Protein AF-A0A3D4ICX8-F1 (afdb_monomer_lite)

Structure (mmCIF, N/CA/C/O backbone):
data_AF-A0A3D4ICX8-F1
#
_entry.id   AF-A0A3D4ICX8-F1
#
loop_
_atom_site.group_PDB
_atom_site.id
_atom_site.type_symbol
_atom_site.label_atom_id
_atom_site.label_alt_id
_atom_site.label_comp_id
_atom_site.label_asym_id
_atom_site.label_entity_id
_atom_site.label_seq_id
_atom_site.pdbx_PDB_ins_code
_atom_site.Cartn_x
_atom_site.Cartn_y
_atom_site.Cartn_z
_atom_site.occupancy
_atom_site.B_iso_or_equiv
_atom_site.auth_seq_id
_atom_site.auth_comp_id
_atom_site.auth_asym_id
_atom_site.auth_atom_id
_atom_site.pdbx_PDB_model_num
ATOM 1 N N . LYS A 1 1 ? 0.054 5.918 1.227 1.00 89.50 1 LYS A N 1
ATOM 2 C CA . LYS A 1 1 ? 0.935 4.782 1.590 1.00 89.50 1 LYS A CA 1
ATOM 3 C C . LYS A 1 1 ? 1.824 4.454 0.408 1.00 89.50 1 LYS A C 1
ATOM 5 O O . LYS A 1 1 ? 1.465 4.825 -0.701 1.00 89.50 1 LYS A O 1
ATOM 10 N N . ILE A 1 2 ? 2.941 3.781 0.636 1.00 89.00 2 ILE A N 1
ATOM 11 C CA . ILE A 1 2 ? 3.847 3.328 -0.414 1.00 89.00 2 ILE A CA 1
ATOM 12 C C . ILE A 1 2 ? 4.029 1.824 -0.261 1.00 89.00 2 ILE A C 1
ATOM 14 O O . ILE A 1 2 ? 3.956 1.283 0.846 1.00 89.00 2 ILE A O 1
ATOM 18 N N . SER A 1 3 ? 4.181 1.163 -1.391 1.00 89.81 3 SER A N 1
ATOM 19 C CA . SER A 1 3 ? 4.413 -0.263 -1.507 1.00 89.81 3 SER A CA 1
ATOM 20 C C . SER A 1 3 ? 5.569 -0.452 -2.502 1.00 89.81 3 SER A C 1
ATOM 22 O O . SER A 1 3 ? 5.788 0.425 -3.342 1.00 89.81 3 SER A O 1
ATOM 24 N N . TYR A 1 4 ? 6.381 -1.491 -2.324 1.00 87.25 4 TYR A N 1
ATOM 25 C CA . TYR A 1 4 ? 7.622 -1.671 -3.077 1.00 87.25 4 TYR A CA 1
ATOM 26 C C . TYR A 1 4 ? 7.788 -3.122 -3.510 1.00 87.25 4 TYR A C 1
ATOM 28 O O . TYR A 1 4 ? 7.900 -4.027 -2.679 1.00 87.25 4 TYR A O 1
ATOM 36 N N . HIS A 1 5 ? 7.885 -3.305 -4.820 1.00 84.12 5 HIS A N 1
ATOM 37 C CA . HIS A 1 5 ? 8.197 -4.555 -5.477 1.00 84.12 5 HIS A CA 1
ATOM 38 C C . HIS A 1 5 ? 9.351 -4.313 -6.453 1.00 84.12 5 HIS A C 1
ATOM 40 O O . HIS A 1 5 ? 9.172 -3.533 -7.381 1.00 84.12 5 HIS A O 1
ATOM 46 N N . PRO A 1 6 ? 10.525 -4.945 -6.282 1.00 82.38 6 PRO A N 1
ATOM 47 C CA . PRO A 1 6 ? 11.677 -4.665 -7.133 1.00 82.38 6 PRO A CA 1
ATOM 48 C C . PRO A 1 6 ? 11.346 -4.776 -8.624 1.00 82.38 6 PRO A C 1
ATOM 50 O O . PRO A 1 6 ? 10.805 -5.797 -9.059 1.00 82.38 6 PRO A O 1
ATOM 53 N N . SER A 1 7 ? 11.689 -3.751 -9.408 1.00 80.25 7 SER A N 1
ATOM 54 C CA . SER A 1 7 ? 11.452 -3.803 -10.851 1.00 80.25 7 SER A CA 1
ATOM 55 C C . SER A 1 7 ? 12.350 -4.869 -11.501 1.00 80.25 7 SER A C 1
ATOM 57 O O . SER A 1 7 ? 13.489 -5.078 -11.067 1.00 80.25 7 SER A O 1
ATOM 59 N N . PRO A 1 8 ? 11.907 -5.541 -12.581 1.00 75.25 8 PRO A N 1
ATOM 60 C CA . PRO A 1 8 ? 12.722 -6.551 -13.266 1.00 75.25 8 PRO A CA 1
ATOM 61 C C . PRO A 1 8 ? 14.067 -6.019 -13.785 1.00 75.25 8 PRO A C 1
ATOM 63 O O . PRO A 1 8 ? 14.997 -6.784 -14.031 1.00 75.25 8 PRO A O 1
ATOM 66 N N . GLN A 1 9 ? 14.162 -4.703 -13.981 1.00 67.50 9 GLN A N 1
ATOM 67 C CA . GLN A 1 9 ? 15.329 -4.008 -14.520 1.00 67.50 9 GLN A CA 1
ATOM 68 C C . GLN A 1 9 ? 16.261 -3.482 -13.416 1.00 67.50 9 GLN A C 1
ATOM 70 O O . GLN A 1 9 ? 17.268 -2.829 -13.720 1.00 67.50 9 GLN A O 1
ATOM 75 N N . TYR A 1 10 ? 15.924 -3.719 -12.145 1.00 70.94 10 TYR A N 1
ATOM 76 C CA . TYR A 1 10 ? 16.700 -3.262 -11.006 1.00 70.94 10 TYR A CA 1
ATOM 77 C C . TYR A 1 10 ? 17.883 -4.195 -10.718 1.00 70.94 10 TYR A C 1
ATOM 79 O O . TYR A 1 10 ? 17.715 -5.373 -10.411 1.00 70.94 10 TYR A O 1
ATOM 87 N N . ASP A 1 11 ? 19.099 -3.646 -10.774 1.00 69.25 11 ASP A N 1
ATOM 88 C CA . ASP A 1 11 ? 20.326 -4.340 -10.380 1.00 69.25 11 ASP A CA 1
ATOM 89 C C . ASP A 1 11 ? 20.764 -3.850 -8.987 1.00 69.25 11 ASP A C 1
ATOM 91 O O . ASP A 1 11 ? 21.214 -2.702 -8.850 1.00 69.25 11 ASP A O 1
ATOM 95 N N . PRO A 1 12 ? 20.639 -4.677 -7.933 1.00 64.56 12 PRO A N 1
ATOM 96 C CA . PRO A 1 12 ? 20.972 -4.302 -6.568 1.00 64.56 12 PRO A CA 1
ATOM 97 C C . PRO A 1 12 ? 22.495 -4.285 -6.353 1.00 64.56 12 PRO A C 1
ATOM 99 O O . PRO A 1 12 ? 23.020 -5.037 -5.537 1.00 64.56 12 PRO A O 1
ATOM 102 N N . LYS A 1 13 ? 23.231 -3.389 -7.023 1.00 63.56 13 LYS A N 1
ATOM 103 C CA . LYS A 1 13 ? 24.680 -3.184 -6.789 1.00 63.56 13 LYS A CA 1
ATOM 104 C C . LYS A 1 13 ? 25.002 -2.394 -5.513 1.00 63.56 13 LYS A C 1
ATOM 106 O O . LYS A 1 13 ? 26.107 -1.879 -5.354 1.00 63.56 13 LYS A O 1
ATOM 111 N N . LEU A 1 14 ? 24.040 -2.229 -4.611 1.00 60.56 14 LEU A N 1
ATOM 112 C CA . LEU A 1 14 ? 24.176 -1.404 -3.414 1.00 60.56 14 LEU A CA 1
ATOM 113 C C . LEU A 1 14 ? 24.508 -2.254 -2.187 1.00 60.56 14 LEU A C 1
ATOM 115 O O . LEU A 1 14 ? 23.761 -3.173 -1.880 1.00 60.56 14 LEU A O 1
ATOM 119 N N . SER A 1 15 ? 25.592 -1.861 -1.501 1.00 58.66 15 SER A N 1
ATOM 120 C CA . SER A 1 15 ? 25.973 -2.123 -0.099 1.00 58.66 15 SER A CA 1
ATOM 121 C C . SER A 1 15 ? 25.649 -3.505 0.500 1.00 58.66 15 SER A C 1
ATOM 123 O O . SER A 1 15 ? 24.498 -3.916 0.599 1.00 58.66 15 SER A O 1
ATOM 125 N N . ASN A 1 16 ? 26.651 -4.166 1.094 1.00 65.06 16 ASN A N 1
ATOM 126 C CA . ASN A 1 16 ? 26.438 -5.386 1.892 1.00 65.06 16 ASN A CA 1
ATOM 127 C C . ASN A 1 16 ? 25.606 -5.148 3.171 1.00 65.06 16 ASN A C 1
ATOM 129 O O . ASN A 1 16 ? 25.175 -6.104 3.814 1.00 65.06 16 ASN A O 1
ATOM 133 N N . PHE A 1 17 ? 25.370 -3.890 3.560 1.00 69.12 17 PHE A N 1
ATOM 134 C CA . PHE A 1 17 ? 24.571 -3.556 4.733 1.00 69.12 17 PHE A CA 1
ATOM 135 C C . PHE A 1 17 ? 23.083 -3.481 4.379 1.00 69.12 17 PHE A C 1
ATOM 137 O O . PHE A 1 17 ? 22.648 -2.580 3.659 1.00 69.12 17 PHE A O 1
ATOM 144 N N . PHE A 1 18 ? 22.299 -4.411 4.932 1.00 67.75 18 PHE A N 1
ATOM 145 C CA . PHE A 1 18 ? 20.884 -4.626 4.613 1.00 67.75 18 PHE A CA 1
ATOM 146 C C . PHE A 1 18 ? 20.060 -3.331 4.588 1.00 67.75 18 PHE A C 1
ATOM 148 O O . PHE A 1 18 ? 19.396 -3.046 3.601 1.00 67.75 18 PHE A O 1
ATOM 155 N N . ILE A 1 19 ? 20.149 -2.491 5.619 1.00 68.06 19 ILE A N 1
ATOM 156 C CA . ILE A 1 19 ? 19.328 -1.271 5.706 1.00 68.06 19 ILE A CA 1
ATOM 157 C C . ILE A 1 19 ? 19.658 -0.290 4.573 1.00 68.06 19 ILE A C 1
ATOM 159 O O . ILE A 1 19 ? 18.756 0.257 3.944 1.00 68.06 19 ILE A O 1
ATOM 163 N N . LEU A 1 20 ? 20.947 -0.101 4.274 1.00 71.69 20 LEU A N 1
ATOM 164 C CA . LEU A 1 20 ? 21.390 0.797 3.205 1.00 71.69 20 LEU A CA 1
ATOM 165 C C . LEU A 1 20 ? 21.052 0.237 1.822 1.00 71.69 20 LEU A C 1
ATOM 167 O O . LEU A 1 20 ? 20.755 1.008 0.913 1.00 71.69 20 LEU A O 1
ATOM 171 N N . ARG A 1 21 ? 21.053 -1.092 1.673 1.00 69.94 21 ARG A N 1
ATOM 172 C CA . ARG A 1 21 ? 20.577 -1.763 0.464 1.00 69.94 21 ARG A CA 1
ATOM 173 C C . ARG A 1 21 ? 19.088 -1.506 0.252 1.00 69.94 21 ARG A C 1
ATOM 175 O O . ARG A 1 21 ? 18.726 -1.001 -0.796 1.00 69.94 21 ARG A O 1
ATOM 182 N N . TYR A 1 22 ? 18.231 -1.765 1.238 1.00 68.56 22 TYR A N 1
ATOM 183 C CA . TYR A 1 22 ? 16.780 -1.582 1.081 1.00 68.56 22 TYR A CA 1
ATOM 184 C C . TYR A 1 22 ? 16.377 -0.114 0.902 1.00 68.56 22 TYR A C 1
ATOM 186 O O . TYR A 1 22 ? 15.591 0.190 0.010 1.00 68.56 22 TYR A O 1
ATOM 194 N N . ALA A 1 23 ? 16.954 0.803 1.683 1.00 70.94 23 ALA A N 1
ATOM 195 C CA . ALA A 1 23 ? 16.696 2.234 1.523 1.00 70.94 23 ALA A CA 1
ATOM 196 C C . ALA A 1 23 ? 17.231 2.767 0.183 1.00 70.94 23 ALA A C 1
ATOM 198 O O . ALA A 1 23 ? 16.571 3.561 -0.482 1.00 70.94 23 ALA A O 1
ATOM 199 N N . GLY A 1 24 ? 18.416 2.311 -0.235 1.00 69.88 24 GLY A N 1
ATOM 200 C CA . GLY A 1 24 ? 19.005 2.677 -1.520 1.00 69.88 24 GLY A CA 1
ATOM 201 C C . GLY A 1 24 ? 18.233 2.118 -2.715 1.00 69.88 24 GLY A C 1
ATOM 202 O O . GLY A 1 24 ? 18.138 2.804 -3.727 1.00 69.88 24 GLY A O 1
ATOM 203 N N . ASN A 1 25 ? 17.679 0.908 -2.591 1.00 71.94 25 ASN A N 1
ATOM 204 C CA . ASN A 1 25 ? 16.817 0.298 -3.600 1.00 71.94 25 ASN A CA 1
ATOM 205 C C . ASN A 1 25 ? 15.533 1.105 -3.765 1.00 71.94 25 ASN A C 1
ATOM 207 O O . ASN A 1 25 ? 15.263 1.552 -4.869 1.00 71.94 25 ASN A O 1
ATOM 211 N N . PHE A 1 26 ? 14.821 1.367 -2.664 1.00 71.50 26 PHE A N 1
ATOM 212 C CA . PHE A 1 26 ? 13.617 2.200 -2.651 1.00 71.50 26 PHE A CA 1
ATOM 213 C C . PHE A 1 26 ? 13.862 3.539 -3.370 1.00 71.50 26 PHE A C 1
ATOM 215 O O . PHE A 1 26 ? 13.253 3.831 -4.385 1.00 71.50 26 PHE A O 1
ATOM 222 N N . LEU A 1 27 ? 14.904 4.278 -2.974 1.00 74.19 27 LEU A N 1
ATOM 223 C CA . LEU A 1 27 ? 15.215 5.587 -3.564 1.00 74.19 27 LEU A CA 1
ATOM 224 C C . LEU A 1 27 ? 15.612 5.574 -5.052 1.00 74.19 27 LEU A C 1
ATOM 226 O O . LEU A 1 27 ? 15.570 6.628 -5.686 1.00 74.19 27 LEU A O 1
ATOM 230 N N . LYS A 1 28 ? 16.089 4.447 -5.594 1.00 75.38 28 LYS A N 1
ATOM 231 C CA . LYS A 1 28 ? 16.618 4.366 -6.970 1.00 75.38 28 LYS A CA 1
ATOM 232 C C . LYS A 1 28 ? 15.717 3.601 -7.929 1.00 75.38 28 LYS A C 1
ATOM 234 O O . LYS A 1 28 ? 15.852 3.770 -9.142 1.00 75.38 28 LYS A O 1
ATOM 239 N N . ASP A 1 29 ? 14.859 2.742 -7.405 1.00 79.56 29 ASP A N 1
ATOM 240 C CA . ASP A 1 29 ? 13.993 1.855 -8.163 1.00 79.56 29 ASP A CA 1
ATOM 241 C C . ASP A 1 29 ? 12.576 2.421 -8.225 1.00 79.56 29 ASP A C 1
ATOM 243 O O . ASP A 1 29 ? 11.630 1.851 -7.690 1.00 79.56 29 ASP A O 1
ATOM 247 N N . TYR A 1 30 ? 12.445 3.571 -8.890 1.00 77.88 30 TYR A N 1
ATOM 248 C CA . TYR A 1 30 ? 11.166 4.270 -9.039 1.00 77.88 30 TYR A CA 1
ATOM 249 C C . TYR A 1 30 ? 10.082 3.405 -9.691 1.00 77.88 30 TYR A C 1
ATOM 251 O O . TYR A 1 30 ? 8.906 3.564 -9.387 1.00 77.88 30 TYR A O 1
ATOM 259 N N . GLU A 1 31 ? 10.475 2.490 -10.578 1.00 85.06 31 GLU A N 1
ATOM 260 C CA . GLU A 1 31 ? 9.557 1.570 -11.260 1.00 85.06 31 GLU A CA 1
ATOM 261 C C . GLU A 1 31 ? 9.047 0.454 -10.342 1.00 85.06 31 GLU A C 1
ATOM 263 O O . GLU A 1 31 ? 8.044 -0.184 -10.641 1.00 85.06 31 GLU A O 1
ATOM 268 N N . GLY A 1 32 ? 9.735 0.206 -9.226 1.00 86.06 32 GLY A N 1
ATOM 269 C CA . GLY A 1 32 ? 9.310 -0.764 -8.228 1.00 86.06 32 GLY A CA 1
ATOM 270 C C . GLY A 1 32 ? 8.370 -0.191 -7.170 1.00 86.06 32 GLY A C 1
ATOM 271 O O . GLY A 1 32 ? 7.878 -0.928 -6.318 1.00 86.06 32 GLY A O 1
ATOM 272 N N . GLU A 1 33 ? 8.119 1.118 -7.172 1.00 89.06 33 GLU A N 1
ATOM 273 C CA . GLU A 1 33 ? 7.253 1.764 -6.190 1.00 89.06 33 GLU A CA 1
ATOM 274 C C . GLU A 1 33 ? 5.807 1.882 -6.684 1.00 89.06 33 GLU A C 1
ATOM 276 O O . GLU A 1 33 ? 5.527 2.301 -7.805 1.00 89.06 33 GLU A O 1
ATOM 281 N N . THR A 1 34 ? 4.850 1.592 -5.801 1.00 93.19 34 THR A N 1
ATOM 282 C CA . THR A 1 34 ? 3.440 1.948 -6.000 1.00 93.19 34 THR A CA 1
ATOM 283 C C . THR A 1 34 ? 2.996 2.929 -4.928 1.00 93.19 34 THR A C 1
ATOM 285 O O . THR A 1 34 ? 3.107 2.677 -3.723 1.00 93.19 34 THR A O 1
ATOM 288 N N . GLN A 1 35 ? 2.443 4.056 -5.365 1.00 93.50 35 GLN A N 1
ATOM 289 C CA . GLN A 1 35 ? 1.900 5.085 -4.489 1.00 93.50 35 GLN A CA 1
ATOM 290 C C . GLN A 1 35 ? 0.400 4.887 -4.312 1.00 93.50 35 GLN A C 1
ATOM 292 O O . GLN A 1 35 ? -0.336 4.749 -5.282 1.00 93.50 35 GLN A O 1
ATOM 297 N N . TRP A 1 36 ? -0.062 4.897 -3.064 1.00 95.62 36 TRP A N 1
ATOM 298 C CA . TRP A 1 36 ? -1.435 4.551 -2.707 1.00 95.62 36 TRP A CA 1
ATOM 299 C C . TRP A 1 36 ? -2.162 5.683 -1.998 1.00 95.62 36 TRP A C 1
ATOM 301 O O . TRP A 1 36 ? -1.731 6.146 -0.932 1.00 95.62 36 TRP A O 1
ATOM 311 N N . VAL A 1 37 ? -3.338 6.016 -2.518 1.00 94.75 37 VAL A N 1
ATOM 312 C CA . VAL A 1 37 ? -4.351 6.837 -1.853 1.00 94.75 37 VAL A CA 1
ATOM 313 C C . VAL A 1 37 ? -5.413 5.911 -1.275 1.00 94.75 37 VAL A C 1
ATOM 315 O O . VAL A 1 37 ? -5.906 5.025 -1.964 1.00 94.75 37 VAL A O 1
ATOM 318 N N . ILE A 1 38 ? -5.757 6.091 0.001 1.00 93.50 38 ILE A N 1
ATOM 319 C CA . ILE A 1 38 ? -6.697 5.212 0.709 1.00 93.50 38 ILE A CA 1
ATOM 320 C C . ILE A 1 38 ? -7.883 6.020 1.199 1.00 93.50 38 ILE A C 1
ATOM 322 O O . ILE A 1 38 ? -7.719 7.047 1.855 1.00 93.50 38 ILE A O 1
ATOM 326 N N . ILE A 1 39 ? -9.074 5.503 0.929 1.00 92.75 39 ILE A N 1
ATOM 327 C CA . ILE A 1 39 ? -10.352 6.101 1.282 1.00 92.75 39 ILE A CA 1
ATOM 328 C C . ILE A 1 39 ? -11.088 5.146 2.224 1.00 92.75 39 ILE A C 1
ATOM 330 O O . ILE A 1 39 ? -11.165 3.938 1.993 1.00 92.75 39 ILE A O 1
ATOM 334 N N . ARG A 1 40 ?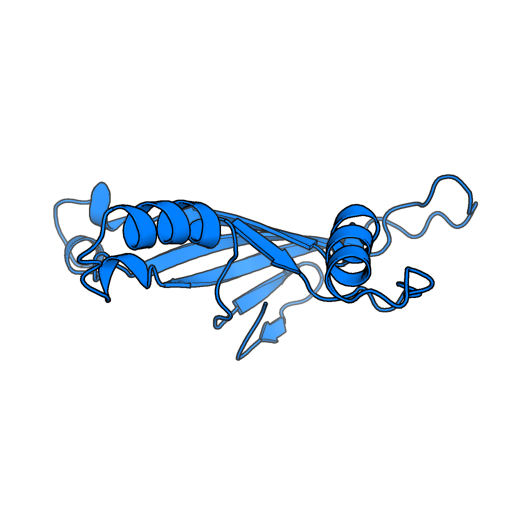 -11.632 5.703 3.309 1.00 93.19 40 ARG A N 1
ATOM 335 C CA . ARG A 1 40 ? -12.428 4.991 4.318 1.00 93.19 40 ARG A CA 1
ATOM 336 C C . ARG A 1 40 ? -13.826 5.603 4.395 1.00 93.19 40 ARG A C 1
ATOM 338 O O . ARG A 1 40 ? -14.070 6.454 5.250 1.00 93.19 40 ARG A O 1
ATOM 345 N N . PRO A 1 41 ? -14.732 5.237 3.470 1.00 90.19 41 PRO A N 1
ATOM 346 C CA . PRO A 1 41 ? -15.998 5.941 3.278 1.00 90.19 41 PRO A CA 1
ATOM 347 C C . PRO A 1 41 ? -16.897 5.945 4.527 1.00 90.19 41 PRO A C 1
ATOM 349 O O . PRO A 1 41 ? -17.659 6.889 4.732 1.00 90.19 41 PRO A O 1
ATOM 352 N N . GLN A 1 42 ? -16.750 4.953 5.408 1.00 91.25 42 GLN A N 1
ATOM 353 C CA . GLN A 1 42 ? -17.457 4.848 6.685 1.00 91.25 42 GLN A CA 1
ATOM 354 C C . GLN A 1 42 ? -17.215 6.022 7.649 1.00 91.25 42 GLN A C 1
ATOM 356 O O . GLN A 1 42 ? -17.997 6.209 8.576 1.00 91.25 42 GLN A O 1
ATOM 361 N N . TYR A 1 43 ? -16.163 6.827 7.454 1.00 89.12 43 TYR A N 1
ATOM 362 C CA . TYR A 1 43 ? -15.942 8.031 8.261 1.00 89.12 43 TYR A CA 1
ATOM 363 C C . TYR A 1 43 ? -16.823 9.217 7.857 1.00 89.12 43 TYR A C 1
ATOM 365 O O . TYR A 1 43 ? -17.059 10.099 8.681 1.00 89.12 43 TYR A O 1
ATOM 373 N N . TRP A 1 44 ? -17.338 9.235 6.626 1.00 91.88 44 TRP A N 1
ATOM 374 C CA . TRP A 1 44 ? -18.159 10.339 6.115 1.00 91.88 44 TRP A CA 1
ATOM 375 C C . TRP A 1 44 ? -19.618 9.934 5.896 1.00 91.88 44 TRP A C 1
ATOM 377 O O . TRP A 1 44 ? -20.524 10.744 6.089 1.00 91.88 44 TRP A O 1
ATOM 387 N N . VAL A 1 45 ? -19.865 8.675 5.534 1.00 93.00 45 VAL A N 1
ATOM 388 C CA . VAL A 1 45 ? -21.213 8.156 5.288 1.00 93.00 45 VAL A CA 1
ATOM 389 C C . VAL A 1 45 ? -21.836 7.686 6.602 1.00 93.00 45 VAL A C 1
ATOM 391 O O . VAL A 1 45 ? -21.415 6.684 7.173 1.00 93.00 45 VAL A O 1
ATOM 394 N N . LYS A 1 46 ? -22.863 8.401 7.077 1.00 90.06 46 LYS A N 1
ATOM 395 C CA . LYS A 1 46 ? -23.514 8.142 8.379 1.00 90.06 46 LYS A CA 1
ATOM 396 C C . LYS A 1 46 ? -24.653 7.116 8.337 1.00 90.06 46 LYS A C 1
ATOM 398 O O . LYS A 1 46 ? -25.066 6.632 9.387 1.00 90.06 46 LYS A O 1
ATOM 403 N N . HIS A 1 47 ? -25.159 6.780 7.149 1.00 93.12 47 HIS A N 1
ATOM 404 C CA . HIS A 1 47 ? -26.319 5.901 6.975 1.00 93.12 47 HIS A CA 1
ATOM 405 C C . HIS A 1 47 ? -26.099 4.874 5.854 1.00 93.12 47 HIS A C 1
ATOM 407 O O . HIS A 1 47 ? 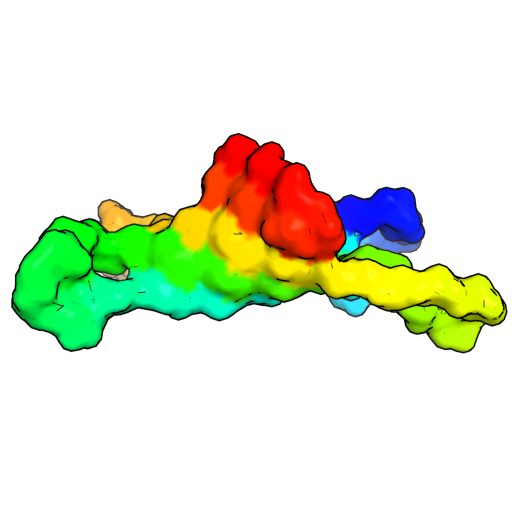-25.332 5.109 4.922 1.00 93.12 47 HIS A O 1
ATOM 413 N N . GLY A 1 48 ? -26.812 3.747 5.920 1.00 92.62 48 GLY A N 1
ATOM 414 C CA . GLY A 1 48 ? -26.793 2.702 4.890 1.00 92.62 48 GLY A CA 1
ATOM 415 C C . GLY A 1 48 ? -25.718 1.619 5.090 1.00 92.62 48 GLY A C 1
ATOM 416 O O . GLY A 1 48 ? -25.138 1.501 6.167 1.00 92.62 48 GLY A O 1
ATOM 417 N N . PRO A 1 49 ? -25.465 0.772 4.075 1.00 92.00 49 PRO A N 1
ATOM 418 C CA . PRO A 1 49 ? -24.525 -0.349 4.190 1.00 92.00 49 PRO A CA 1
ATOM 419 C C . PRO A 1 49 ? -23.073 0.087 4.423 1.00 92.00 49 PRO A C 1
ATOM 421 O O . PRO A 1 49 ? -22.346 -0.553 5.176 1.00 92.00 49 PRO A O 1
ATOM 424 N N . VAL A 1 50 ? -22.661 1.206 3.822 1.00 90.31 50 VAL A N 1
ATOM 425 C CA . VAL A 1 50 ? -21.289 1.731 3.911 1.00 90.31 50 VAL A CA 1
ATOM 426 C C . VAL A 1 50 ? -20.932 2.157 5.338 1.00 90.31 50 VAL A C 1
ATOM 428 O O . VAL A 1 50 ? -19.811 1.918 5.779 1.00 90.31 50 VAL A O 1
ATOM 431 N N . SER A 1 51 ? -21.884 2.712 6.099 1.00 91.31 51 SER A N 1
ATOM 432 C CA . SER A 1 51 ? -21.656 3.110 7.496 1.00 91.31 51 SER A CA 1
ATOM 433 C C . SER A 1 51 ? -21.472 1.915 8.440 1.00 91.31 51 SER A C 1
ATOM 435 O O . SER A 1 51 ? -21.022 2.087 9.570 1.00 91.31 51 SER A O 1
ATOM 437 N N . LYS A 1 52 ? -21.823 0.700 7.991 1.00 92.56 52 LYS A N 1
ATOM 438 C CA . LYS A 1 52 ? -21.640 -0.554 8.737 1.00 92.56 52 LYS A CA 1
ATOM 439 C C . LYS A 1 52 ? -20.289 -1.221 8.463 1.00 92.56 52 LYS A C 1
ATOM 441 O O . LYS A 1 52 ? -19.990 -2.237 9.088 1.00 92.56 52 LYS A O 1
ATOM 446 N N . LEU A 1 53 ? -19.480 -0.688 7.543 1.00 93.12 53 LEU A N 1
ATOM 447 C CA . LEU A 1 53 ? -18.149 -1.231 7.280 1.00 93.12 53 LEU A CA 1
ATOM 448 C C . LEU A 1 53 ? -17.240 -1.056 8.510 1.00 93.12 53 LEU A C 1
ATOM 450 O O . LEU A 1 53 ? -17.308 -0.025 9.188 1.00 93.12 53 LEU A O 1
ATOM 454 N N . PRO A 1 54 ? -16.360 -2.030 8.807 1.00 91.44 54 PRO A N 1
ATOM 455 C CA . PRO A 1 54 ? -15.444 -1.916 9.933 1.00 91.44 54 PRO A CA 1
ATOM 456 C C . PRO A 1 54 ? -14.526 -0.696 9.806 1.00 91.44 54 PRO A C 1
ATOM 458 O O . PRO A 1 54 ? -14.021 -0.398 8.726 1.00 91.44 54 PRO A O 1
ATOM 461 N N . ARG A 1 55 ? -14.233 -0.015 10.923 1.00 88.44 55 ARG A N 1
ATOM 462 C CA . ARG A 1 55 ? -13.369 1.186 10.922 1.00 88.44 55 ARG A CA 1
ATOM 463 C C . ARG A 1 55 ? -11.967 0.928 10.362 1.00 88.44 55 ARG A C 1
ATOM 465 O O . ARG A 1 55 ? -11.394 1.815 9.741 1.00 88.44 55 ARG A O 1
ATOM 472 N N . TRP A 1 56 ? -11.456 -0.289 10.528 1.00 89.06 56 TRP A N 1
ATOM 473 C CA . TRP A 1 56 ? -10.156 -0.698 10.005 1.00 89.06 56 TRP A CA 1
ATOM 474 C C . TRP A 1 56 ? -10.143 -0.934 8.486 1.00 89.06 56 TRP A C 1
ATOM 476 O O . TRP A 1 56 ? -9.067 -0.972 7.900 1.00 89.06 56 TRP A O 1
ATOM 486 N N . PHE A 1 57 ? -11.294 -1.093 7.831 1.00 91.62 57 PHE A N 1
ATOM 487 C CA . PHE A 1 57 ? -11.363 -1.394 6.401 1.00 91.62 57 PHE A CA 1
ATOM 488 C C . PHE A 1 57 ? -11.161 -0.135 5.550 1.00 91.62 57 PHE A C 1
ATOM 490 O O . PHE A 1 57 ? -11.652 0.938 5.891 1.00 91.62 57 PHE A O 1
ATOM 497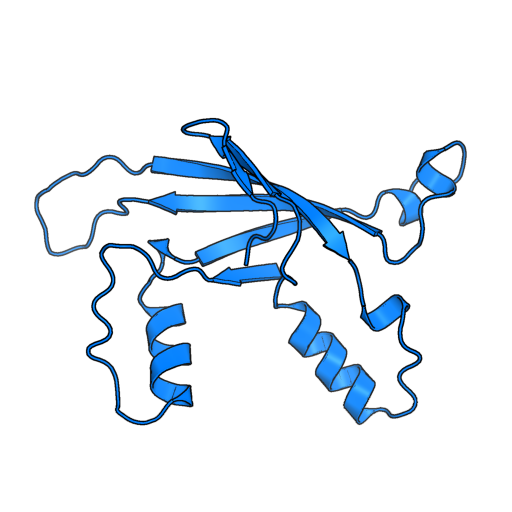 N N . GLY A 1 58 ? -10.468 -0.247 4.422 1.00 92.88 58 GLY A N 1
ATOM 498 C CA . GLY A 1 58 ? -10.317 0.836 3.457 1.00 92.88 58 GLY A CA 1
ATOM 499 C C . GLY A 1 58 ? -10.239 0.331 2.024 1.00 92.88 58 GLY A C 1
ATOM 500 O O . GLY A 1 58 ? -9.922 -0.829 1.767 1.00 92.88 58 GLY A O 1
ATOM 501 N N . LEU A 1 59 ? -10.510 1.237 1.089 1.00 94.50 59 LEU A N 1
ATOM 502 C CA . LEU A 1 59 ? -10.296 1.038 -0.340 1.00 94.50 59 LEU A CA 1
ATOM 503 C C . LEU A 1 59 ? -9.097 1.873 -0.769 1.00 94.50 59 LEU A C 1
ATOM 505 O O . LEU A 1 59 ? -8.987 3.035 -0.383 1.00 94.50 59 LEU A O 1
ATOM 509 N N . ALA A 1 60 ? -8.195 1.287 -1.545 1.00 95.75 60 ALA A N 1
ATOM 510 C CA . ALA A 1 60 ? -6.968 1.928 -1.982 1.00 95.75 60 ALA A CA 1
ATOM 511 C C . ALA A 1 60 ? -6.917 2.011 -3.507 1.00 95.75 60 ALA A C 1
ATOM 513 O O . ALA A 1 60 ? -7.127 1.009 -4.186 1.00 95.75 60 ALA A O 1
ATOM 514 N N . VAL A 1 61 ? -6.589 3.191 -4.024 1.00 96.62 61 VAL A N 1
ATOM 515 C CA . VAL A 1 61 ? -6.238 3.405 -5.428 1.00 96.62 61 VAL A CA 1
ATOM 516 C C . VAL A 1 61 ? -4.733 3.607 -5.495 1.00 96.62 61 VAL A C 1
ATOM 518 O O . VAL A 1 61 ? -4.186 4.431 -4.757 1.00 96.62 61 VAL A O 1
ATOM 521 N N . GLY A 1 62 ? -4.074 2.805 -6.321 1.00 96.06 62 GLY A N 1
ATOM 522 C CA . GLY A 1 62 ? -2.629 2.807 -6.489 1.00 96.06 62 GLY A CA 1
ATOM 523 C C . GLY A 1 62 ? -2.223 3.296 -7.871 1.00 96.06 62 GLY A C 1
ATOM 524 O O . GLY A 1 62 ? -2.931 3.051 -8.849 1.00 96.06 62 GLY A O 1
ATOM 525 N N . TYR A 1 63 ? -1.074 3.956 -7.932 1.00 94.81 63 TYR A N 1
ATOM 526 C CA . TYR A 1 63 ? -0.410 4.345 -9.167 1.00 94.81 63 TYR A CA 1
ATOM 527 C C . TYR A 1 63 ? 1.042 3.868 -9.131 1.00 94.81 63 TYR A C 1
ATOM 529 O O . TYR A 1 63 ? 1.767 4.151 -8.174 1.00 94.81 63 TYR A O 1
ATOM 537 N N . GLY A 1 64 ? 1.430 3.128 -10.162 1.00 92.38 64 GLY A N 1
ATOM 538 C CA . GLY A 1 64 ? 2.799 2.703 -10.437 1.00 92.38 64 GLY A CA 1
ATOM 539 C C . GLY A 1 64 ? 3.150 3.005 -11.889 1.00 92.38 64 GLY A C 1
ATOM 540 O O . GLY A 1 64 ? 2.313 3.495 -12.657 1.00 92.38 64 GLY A O 1
ATOM 541 N N . ALA A 1 65 ? 4.388 2.735 -12.276 1.00 88.62 65 ALA A N 1
ATOM 542 C CA . ALA A 1 65 ? 4.792 2.855 -13.665 1.00 88.62 65 ALA A CA 1
ATOM 543 C C . ALA A 1 65 ? 5.987 1.964 -13.982 1.00 88.62 65 ALA A C 1
ATOM 545 O O . ALA A 1 65 ? 6.951 1.920 -13.225 1.00 88.62 65 ALA A O 1
ATOM 546 N N . GLU A 1 66 ? 5.947 1.338 -15.151 1.00 85.62 66 GLU A N 1
ATOM 547 C CA . GLU A 1 66 ? 7.082 0.617 -15.719 1.00 85.62 66 GLU A CA 1
ATOM 548 C C . GLU A 1 66 ? 7.703 1.423 -16.870 1.00 85.62 66 GLU A C 1
ATOM 550 O O . GLU A 1 66 ? 7.037 2.250 -17.505 1.00 85.62 66 GLU A O 1
ATOM 555 N N . ASN A 1 67 ? 8.970 1.135 -17.188 1.00 78.88 67 ASN A N 1
ATOM 556 C CA . ASN A 1 67 ? 9.694 1.723 -18.319 1.00 78.88 67 ASN A CA 1
ATOM 557 C C . ASN A 1 67 ? 9.806 3.260 -18.270 1.00 78.88 67 ASN A C 1
ATOM 559 O O . ASN A 1 67 ? 9.655 3.942 -19.285 1.00 78.88 67 ASN A O 1
ATOM 563 N N . ILE A 1 68 ? 10.104 3.813 -17.097 1.00 77.12 68 ILE A N 1
ATOM 564 C CA . ILE A 1 68 ? 10.386 5.236 -16.923 1.00 77.12 68 ILE A CA 1
ATOM 565 C C . ILE A 1 68 ? 11.727 5.550 -17.617 1.00 77.12 68 ILE A C 1
ATOM 567 O O . ILE A 1 68 ? 12.758 4.960 -17.270 1.00 77.12 68 ILE A O 1
ATOM 571 N N . PRO A 1 69 ? 11.767 6.494 -18.582 1.00 68.06 69 PRO A N 1
ATOM 572 C CA . PRO A 1 69 ? 12.991 6.827 -19.300 1.00 68.06 69 PRO A CA 1
ATOM 573 C C . PRO A 1 69 ? 14.117 7.241 -18.348 1.00 68.06 69 PRO A C 1
ATOM 575 O O . PRO A 1 69 ? 14.026 8.234 -17.624 1.00 68.06 69 PRO A O 1
ATOM 578 N N . LYS A 1 70 ? 15.219 6.486 -18.354 1.00 68.50 70 LYS A N 1
ATOM 579 C CA . LYS A 1 70 ? 16.418 6.823 -17.577 1.00 68.50 70 LYS A CA 1
ATOM 580 C C . LYS A 1 70 ? 17.260 7.801 -18.387 1.00 68.50 70 LYS A C 1
ATOM 582 O O . LYS A 1 70 ? 17.548 7.538 -19.551 1.00 68.50 70 LYS A O 1
ATOM 587 N N . ALA A 1 71 ? 17.748 8.863 -17.743 1.00 61.00 71 ALA A N 1
ATOM 588 C CA . ALA A 1 71 ? 18.473 9.992 -18.348 1.00 61.00 71 ALA A CA 1
ATOM 589 C C . ALA A 1 71 ? 19.709 9.650 -19.221 1.00 61.00 71 ALA A C 1
ATOM 591 O O . ALA A 1 71 ? 20.330 10.552 -19.770 1.00 61.00 71 ALA A O 1
ATOM 592 N N . ARG A 1 72 ? 20.109 8.374 -19.329 1.00 57.56 72 ARG A N 1
ATOM 593 C CA . ARG A 1 72 ? 21.309 7.914 -20.047 1.00 57.56 72 ARG A CA 1
ATOM 594 C C . ARG A 1 72 ? 21.030 6.899 -21.169 1.00 57.56 72 ARG A C 1
ATOM 596 O O . ARG A 1 72 ? 21.979 6.456 -21.803 1.00 57.56 72 ARG A O 1
ATOM 603 N N . LYS A 1 73 ? 19.784 6.482 -21.417 1.00 55.56 73 LYS A N 1
ATOM 604 C CA . LYS A 1 73 ? 19.479 5.529 -22.500 1.00 55.56 73 LYS A CA 1
ATOM 605 C C . LYS A 1 73 ? 18.499 6.146 -23.492 1.00 55.56 73 LYS A C 1
ATOM 607 O O . LYS A 1 73 ? 17.378 6.463 -23.126 1.00 55.56 73 LYS A O 1
ATOM 612 N N . GLU A 1 74 ? 18.933 6.247 -24.746 1.00 51.28 74 GLU A N 1
ATOM 613 C CA . GLU A 1 74 ? 18.165 6.713 -25.916 1.00 51.28 74 GLU A CA 1
ATOM 614 C C . GLU A 1 74 ? 16.992 5.794 -26.299 1.00 51.28 74 GLU A C 1
ATOM 616 O O . GLU A 1 74 ? 16.235 6.091 -27.219 1.00 51.28 74 GLU A O 1
ATOM 621 N N . ASN A 1 75 ? 16.790 4.692 -25.573 1.00 53.47 75 ASN A N 1
ATOM 622 C CA . ASN A 1 75 ? 15.598 3.877 -25.733 1.00 53.47 75 ASN A CA 1
ATOM 623 C C . ASN A 1 75 ? 14.437 4.576 -25.027 1.00 53.47 75 ASN A C 1
ATOM 625 O O . ASN A 1 75 ? 14.260 4.448 -23.814 1.00 53.47 75 ASN A O 1
ATOM 629 N N . LEU A 1 76 ? 13.652 5.307 -25.817 1.00 56.94 76 LEU A N 1
ATOM 630 C CA . LEU A 1 76 ? 12.303 5.764 -25.495 1.00 56.94 76 LEU A CA 1
ATOM 631 C C . LEU A 1 76 ? 11.386 4.543 -25.312 1.00 56.94 76 LEU A C 1
ATOM 633 O O . LEU A 1 76 ? 10.474 4.311 -26.104 1.00 56.94 76 LEU A O 1
ATOM 637 N N . ASN A 1 77 ? 11.632 3.724 -24.289 1.00 63.06 77 ASN A N 1
ATOM 638 C CA . ASN A 1 77 ? 10.603 2.803 -23.846 1.00 63.06 77 ASN A CA 1
ATOM 639 C C . ASN A 1 77 ? 9.437 3.679 -23.382 1.00 63.06 77 ASN A C 1
ATOM 641 O O . ASN A 1 77 ? 9.619 4.621 -22.609 1.00 63.06 77 ASN A O 1
ATOM 645 N N . GLN A 1 78 ? 8.258 3.435 -23.948 1.00 70.81 78 GLN A N 1
ATOM 646 C CA . GLN A 1 78 ? 7.072 4.205 -23.608 1.00 70.81 78 GLN A CA 1
ATOM 647 C C . GLN A 1 78 ? 6.763 3.972 -22.130 1.00 70.81 78 GLN A C 1
ATOM 649 O O . GLN A 1 78 ? 6.690 2.826 -21.698 1.00 70.81 78 GLN A O 1
ATOM 654 N N . HIS A 1 79 ? 6.601 5.060 -21.377 1.00 81.56 79 HIS A N 1
ATOM 655 C CA . HIS A 1 79 ? 6.134 5.029 -19.993 1.00 81.56 79 HIS A CA 1
ATOM 656 C C . HIS A 1 79 ? 4.812 4.261 -19.924 1.00 81.56 79 HIS A C 1
ATOM 658 O O . HIS A 1 79 ? 3.843 4.654 -20.579 1.00 81.56 79 HIS A O 1
ATOM 664 N N . ILE A 1 80 ? 4.771 3.180 -19.146 1.00 87.50 80 ILE A N 1
ATOM 665 C CA . ILE A 1 80 ? 3.580 2.341 -19.002 1.00 87.50 80 ILE A CA 1
ATOM 666 C C . ILE A 1 80 ? 2.963 2.636 -17.634 1.00 87.50 80 ILE A C 1
ATOM 668 O O . ILE A 1 80 ? 3.454 2.121 -16.629 1.00 87.50 80 ILE A O 1
ATOM 672 N N . PRO A 1 81 ? 1.907 3.467 -17.557 1.00 90.31 81 PRO A N 1
ATOM 673 C CA . PRO A 1 81 ? 1.247 3.745 -16.294 1.00 90.31 81 PRO A CA 1
ATOM 674 C C . PRO A 1 81 ? 0.464 2.522 -15.824 1.00 90.31 81 PRO A C 1
ATOM 676 O O . PRO A 1 81 ? -0.256 1.878 -16.595 1.00 90.31 81 PRO A O 1
ATOM 679 N N . GLU A 1 82 ? 0.545 2.257 -14.529 1.00 94.12 82 GLU A N 1
ATOM 680 C CA . GLU A 1 82 ? -0.160 1.165 -13.890 1.00 94.12 82 GLU A CA 1
ATOM 681 C C . GLU A 1 82 ? -1.144 1.696 -12.858 1.00 94.12 82 GLU A C 1
ATOM 683 O O . GLU A 1 82 ? -0.786 2.430 -11.937 1.00 94.12 82 GLU A O 1
ATOM 688 N N . TRP A 1 83 ? -2.404 1.300 -13.008 1.00 96.50 83 TRP A N 1
ATOM 689 C CA . TRP A 1 83 ? -3.470 1.689 -12.093 1.00 96.50 83 TRP A CA 1
ATOM 690 C C . TRP A 1 83 ? -3.918 0.489 -11.292 1.00 96.50 83 TRP A C 1
ATOM 692 O O . TRP A 1 83 ? -4.193 -0.567 -11.859 1.00 96.50 83 TRP A O 1
ATOM 702 N N . TYR A 1 84 ? -4.048 0.664 -9.985 1.00 96.69 84 TYR A N 1
ATOM 703 C CA . TYR A 1 84 ? -4.379 -0.408 -9.064 1.00 96.69 84 TYR A CA 1
ATOM 704 C C . TYR A 1 84 ? -5.598 -0.063 -8.220 1.00 96.69 84 TYR A C 1
ATOM 706 O O . TYR A 1 84 ? -5.782 1.074 -7.790 1.00 96.69 84 TYR A O 1
ATOM 714 N N . LEU A 1 85 ? -6.399 -1.079 -7.923 1.00 97.00 85 LEU A N 1
ATOM 715 C CA . LEU A 1 85 ? -7.448 -1.043 -6.919 1.00 97.00 85 LEU A CA 1
ATOM 716 C C . LEU A 1 85 ? -7.171 -2.151 -5.908 1.00 97.00 85 LEU A C 1
ATOM 718 O O . LEU A 1 85 ? -7.043 -3.316 -6.276 1.00 97.00 85 LEU A O 1
ATOM 722 N N . ALA A 1 86 ? -7.080 -1.803 -4.633 1.00 96.31 86 ALA A N 1
ATOM 723 C CA . ALA A 1 86 ? -6.765 -2.754 -3.580 1.00 96.31 86 ALA A CA 1
ATOM 724 C C . ALA A 1 86 ? -7.638 -2.551 -2.353 1.00 96.31 86 ALA A C 1
ATOM 726 O O . ALA A 1 86 ? -8.146 -1.460 -2.087 1.00 96.31 86 ALA A O 1
ATOM 727 N N . LEU A 1 87 ? -7.740 -3.607 -1.556 1.00 94.12 87 LEU A N 1
ATOM 728 C CA . LEU A 1 87 ? -8.233 -3.486 -0.192 1.00 94.12 87 LEU A CA 1
ATOM 729 C C . LEU A 1 87 ? -7.108 -2.959 0.712 1.00 94.12 87 LEU A C 1
ATOM 731 O O . LEU A 1 87 ? -5.916 -3.164 0.458 1.00 94.12 87 LEU A O 1
ATOM 735 N N . ASP A 1 88 ? -7.476 -2.238 1.763 1.00 92.75 88 ASP A N 1
ATOM 736 C CA . ASP A 1 88 ? -6.562 -1.792 2.809 1.00 92.75 88 ASP A CA 1
ATOM 737 C C . ASP A 1 88 ? -7.114 -2.161 4.182 1.00 92.75 88 ASP A C 1
ATOM 739 O O . ASP A 1 88 ? -8.317 -2.086 4.438 1.00 92.75 88 ASP A O 1
ATOM 743 N N . VAL A 1 89 ? -6.204 -2.547 5.070 1.00 89.25 89 VAL A N 1
ATOM 744 C CA . VAL A 1 89 ? -6.508 -2.854 6.463 1.00 89.25 89 VAL A CA 1
ATOM 745 C C . VAL A 1 89 ? -5.656 -1.953 7.337 1.00 89.25 89 VAL A C 1
ATOM 747 O O . VAL A 1 89 ? -4.431 -1.902 7.214 1.00 89.25 89 VAL A O 1
ATOM 750 N N . ASP A 1 90 ? -6.313 -1.235 8.235 1.00 86.25 90 ASP A N 1
ATOM 751 C CA . ASP A 1 90 ? -5.665 -0.487 9.294 1.00 86.25 90 ASP A CA 1
ATOM 752 C C . ASP A 1 90 ? -5.515 -1.372 10.534 1.00 86.25 90 ASP A C 1
ATOM 754 O O . ASP A 1 90 ? -6.398 -1.462 11.390 1.00 86.25 90 ASP A O 1
ATOM 758 N N . VAL A 1 91 ? -4.369 -2.044 10.619 1.00 77.81 91 VAL A N 1
ATOM 759 C CA . VAL A 1 91 ? -4.037 -2.929 11.741 1.00 77.81 91 VAL A CA 1
ATOM 760 C C . VAL A 1 91 ? -3.905 -2.155 13.057 1.00 77.81 91 VAL A C 1
ATOM 762 O O . VAL A 1 91 ? -4.115 -2.727 14.126 1.00 77.81 91 VAL A O 1
ATOM 765 N N . LEU A 1 92 ? -3.658 -0.843 13.010 1.00 76.69 92 LEU A N 1
ATOM 766 C CA . LEU A 1 92 ? -3.571 -0.009 14.211 1.00 76.69 92 LEU A CA 1
ATOM 767 C C . LEU A 1 92 ? -4.929 0.131 14.898 1.00 76.69 92 LEU A C 1
ATOM 769 O O . LEU A 1 92 ? -4.998 0.235 16.119 1.00 76.69 92 LEU A O 1
ATOM 773 N N . HIS A 1 93 ? -6.013 0.080 14.123 1.00 76.56 93 HIS A N 1
ATOM 774 C CA . HIS A 1 93 ? -7.371 0.028 14.656 1.00 76.56 93 HIS A CA 1
ATOM 775 C C . HIS A 1 93 ? -7.746 -1.352 15.219 1.00 76.56 93 HIS A C 1
ATOM 777 O O . HIS A 1 93 ? -8.676 -1.440 16.018 1.00 76.56 93 HIS A O 1
ATOM 783 N N . LEU A 1 94 ? -7.053 -2.422 14.811 1.00 78.25 94 LEU A N 1
ATOM 784 C CA . LEU A 1 94 ? -7.298 -3.788 15.289 1.00 78.25 94 LEU A CA 1
ATOM 785 C C . LEU A 1 94 ? -6.548 -4.105 16.589 1.00 78.25 94 LEU A C 1
ATOM 787 O O . LEU A 1 94 ? -7.030 -4.905 17.389 1.00 78.25 94 LEU A O 1
ATOM 791 N N . ILE A 1 95 ? -5.381 -3.493 16.810 1.00 79.44 95 ILE A N 1
ATOM 792 C CA . ILE A 1 95 ? -4.507 -3.808 17.945 1.00 79.44 95 ILE A CA 1
ATOM 793 C C . ILE A 1 95 ? -4.513 -2.649 18.955 1.00 79.44 95 ILE A C 1
ATOM 795 O O . ILE A 1 95 ? -4.104 -1.539 18.616 1.00 79.44 95 ILE A O 1
ATOM 799 N N . PRO A 1 96 ? -4.896 -2.873 20.228 1.00 77.38 96 PRO A N 1
ATOM 800 C CA . PRO A 1 96 ? -4.839 -1.832 21.248 1.00 77.38 96 PRO A CA 1
ATOM 801 C C . PRO A 1 96 ? -3.383 -1.521 21.629 1.00 77.38 96 PRO A C 1
ATOM 803 O O . PRO A 1 96 ? -2.756 -2.216 22.431 1.00 77.38 96 PRO A O 1
ATOM 806 N N . LEU A 1 97 ? -2.833 -0.442 21.069 1.00 83.31 97 LEU A N 1
ATOM 807 C CA . LEU A 1 97 ? -1.482 0.029 21.381 1.00 83.31 97 LEU A CA 1
ATOM 808 C C . LEU A 1 97 ? -1.455 0.691 22.770 1.00 83.31 97 LEU A C 1
ATOM 810 O O . LEU A 1 97 ? -1.951 1.805 22.959 1.00 83.31 97 LEU A O 1
ATOM 814 N N . LYS A 1 98 ? -0.865 0.002 23.756 1.00 84.56 98 LYS A N 1
ATOM 815 C CA . LYS A 1 98 ? -0.838 0.443 25.166 1.00 84.56 98 LYS A CA 1
ATOM 816 C C . LYS A 1 98 ? 0.188 1.544 25.459 1.00 84.56 98 LYS A C 1
ATOM 818 O O . LYS A 1 98 ? -0.001 2.317 26.392 1.00 84.56 98 LYS A O 1
ATOM 823 N N . THR A 1 99 ? 1.266 1.642 24.679 1.00 88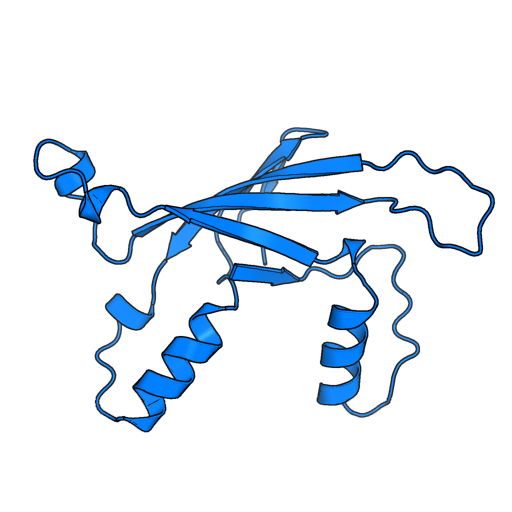.81 99 THR A N 1
ATOM 824 C CA . THR A 1 99 ? 2.382 2.565 24.957 1.00 88.81 99 THR A CA 1
ATOM 825 C C . THR A 1 99 ? 2.435 3.728 23.966 1.00 88.81 99 THR A C 1
ATOM 827 O O . THR A 1 99 ? 2.072 3.593 22.797 1.00 88.81 99 THR A O 1
ATOM 830 N N . LYS A 1 100 ? 2.930 4.893 24.417 1.00 84.00 100 LYS A N 1
ATOM 831 C CA . LYS A 1 100 ? 3.136 6.071 23.549 1.00 84.00 100 LYS A CA 1
ATOM 832 C C . LYS A 1 100 ? 4.131 5.785 22.418 1.00 84.00 100 LYS A C 1
ATOM 834 O O . LYS A 1 100 ? 3.955 6.288 21.315 1.00 84.00 100 LYS A O 1
ATOM 839 N N . PHE A 1 101 ? 5.146 4.964 22.690 1.00 86.19 101 PHE A N 1
ATOM 840 C CA . PHE A 1 101 ? 6.119 4.534 21.688 1.00 86.19 101 PHE A CA 1
ATOM 841 C C . PHE A 1 101 ? 5.469 3.682 20.594 1.00 86.19 101 PHE A C 1
ATOM 843 O O . PHE A 1 101 ? 5.633 3.990 19.420 1.00 86.19 101 PHE A O 1
ATOM 850 N N . ALA A 1 102 ? 4.669 2.675 20.967 1.00 83.81 102 ALA A N 1
ATOM 851 C CA . ALA A 1 102 ? 3.998 1.814 19.997 1.00 83.81 102 ALA A CA 1
ATOM 852 C C . ALA A 1 102 ? 3.032 2.603 19.103 1.00 83.81 102 ALA A C 1
ATOM 854 O O . ALA A 1 102 ? 2.987 2.348 17.907 1.00 83.81 102 ALA A O 1
ATOM 855 N N . LYS A 1 103 ? 2.331 3.605 19.658 1.00 81.81 103 LYS A N 1
ATOM 856 C CA . LYS A 1 103 ? 1.490 4.532 18.880 1.00 81.81 103 LYS A CA 1
ATOM 857 C C . LYS A 1 103 ? 2.300 5.339 17.860 1.00 81.81 103 LYS A C 1
ATOM 859 O O . LYS A 1 103 ? 1.959 5.339 16.690 1.00 81.81 103 LYS A O 1
ATOM 864 N N . ARG A 1 104 ? 3.419 5.947 18.272 1.00 82.56 104 ARG A N 1
ATOM 865 C CA . ARG A 1 104 ? 4.282 6.709 17.348 1.00 82.56 104 ARG A CA 1
ATOM 866 C C . ARG A 1 104 ? 4.902 5.836 16.262 1.00 82.56 104 ARG A C 1
ATOM 868 O O . ARG A 1 104 ? 4.967 6.241 15.109 1.00 82.56 104 ARG A O 1
ATOM 875 N N . PHE A 1 105 ? 5.371 4.645 16.626 1.00 83.06 105 PHE A N 1
ATOM 876 C CA . PHE A 1 105 ? 5.922 3.701 15.658 1.00 83.06 105 PHE A CA 1
ATOM 877 C C . PHE A 1 105 ? 4.855 3.263 14.651 1.00 83.06 105 PHE A C 1
ATOM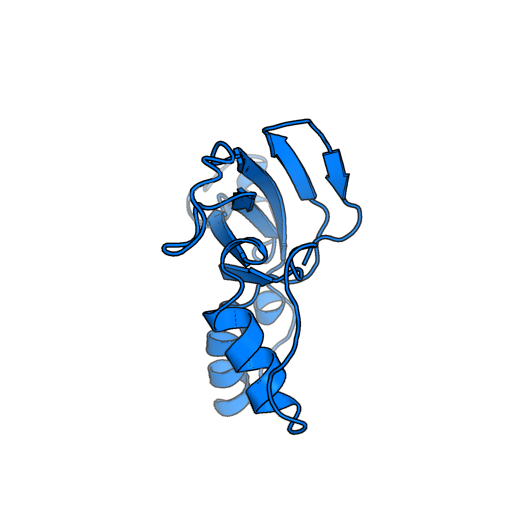 879 O O . PHE A 1 105 ? 5.114 3.226 13.455 1.00 83.06 105 PHE A O 1
ATOM 886 N N . ALA A 1 106 ? 3.646 2.988 15.134 1.00 79.19 106 ALA A N 1
ATOM 887 C CA . ALA A 1 106 ? 2.488 2.680 14.314 1.00 79.19 106 ALA A CA 1
ATOM 888 C C . ALA A 1 106 ? 2.149 3.800 13.317 1.00 79.19 106 ALA A C 1
ATOM 890 O O . ALA A 1 106 ? 1.970 3.510 12.136 1.00 79.19 106 ALA A O 1
ATOM 891 N N . ASP A 1 107 ? 2.144 5.063 13.752 1.00 75.19 107 ASP A N 1
ATOM 892 C CA . ASP A 1 107 ? 1.894 6.216 12.874 1.00 75.19 107 ASP A CA 1
ATOM 893 C C . ASP A 1 107 ? 2.924 6.309 11.733 1.00 75.19 107 ASP A C 1
ATOM 895 O O . ASP A 1 107 ? 2.581 6.650 10.603 1.00 75.19 107 ASP A O 1
ATOM 899 N N . ILE A 1 108 ? 4.185 5.952 12.001 1.00 76.81 108 ILE A N 1
ATOM 900 C CA . ILE A 1 108 ? 5.248 5.905 10.984 1.00 76.81 108 ILE A CA 1
ATOM 901 C C . ILE A 1 108 ? 5.071 4.683 10.073 1.00 76.81 108 ILE A C 1
ATOM 903 O O . ILE A 1 108 ? 5.133 4.797 8.849 1.00 76.81 108 ILE A O 1
ATOM 907 N N . ALA A 1 109 ? 4.810 3.511 10.655 1.00 75.94 109 ALA A N 1
ATOM 908 C CA . ALA A 1 109 ? 4.601 2.270 9.916 1.00 75.94 109 ALA A CA 1
ATOM 909 C C . ALA A 1 109 ? 3.368 2.336 9.000 1.00 75.94 109 ALA A C 1
ATOM 911 O O . ALA A 1 109 ? 3.340 1.662 7.974 1.00 75.94 109 ALA A O 1
ATOM 912 N N . PHE A 1 110 ? 2.386 3.189 9.314 1.00 76.56 110 PHE A N 1
ATOM 913 C CA . PHE A 1 110 ? 1.214 3.436 8.476 1.00 76.56 110 PHE A CA 1
ATOM 914 C C . PHE A 1 110 ? 1.574 3.920 7.067 1.00 76.56 110 PHE A C 1
ATOM 916 O O . PHE A 1 110 ? 0.782 3.711 6.151 1.00 76.56 110 PHE A O 1
ATOM 923 N N . VAL A 1 111 ? 2.750 4.530 6.864 1.00 80.62 111 VAL A N 1
ATOM 924 C CA . VAL A 1 111 ? 3.223 4.937 5.531 1.00 80.62 111 VAL A CA 1
ATOM 925 C C . VAL A 1 111 ? 3.379 3.727 4.607 1.00 80.62 111 VAL A C 1
ATOM 927 O O . VAL A 1 111 ? 3.133 3.856 3.408 1.00 80.62 111 VAL A O 1
ATOM 930 N N . LEU A 1 112 ? 3.702 2.550 5.145 1.00 85.06 112 LEU A N 1
ATOM 931 C CA . LEU A 1 112 ? 3.851 1.317 4.380 1.00 85.06 112 LE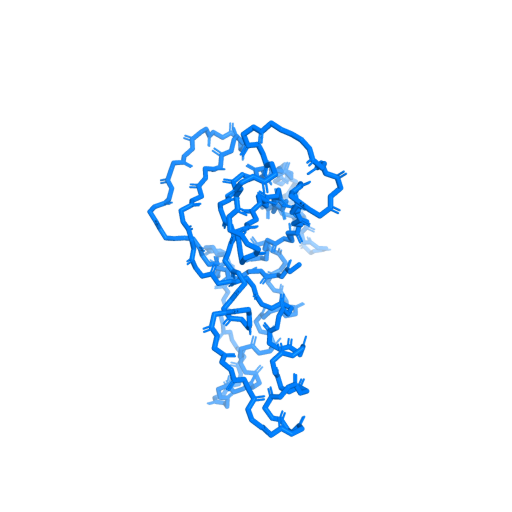U A CA 1
ATOM 932 C C . LEU A 1 112 ? 2.492 0.647 4.166 1.00 85.06 112 LEU A C 1
ATOM 934 O O . LEU A 1 112 ? 1.714 0.437 5.102 1.00 85.06 112 LEU A O 1
ATOM 938 N N . LYS A 1 113 ? 2.185 0.302 2.914 1.00 88.12 113 LYS A N 1
ATOM 939 C CA . LYS A 1 113 ? 0.998 -0.496 2.609 1.00 88.12 113 LYS A CA 1
ATOM 940 C C . LYS A 1 113 ? 1.245 -1.941 3.035 1.00 88.12 113 LYS A C 1
ATOM 942 O O . LYS A 1 113 ? 2.279 -2.524 2.728 1.00 88.12 113 LYS A O 1
ATOM 947 N N . LEU A 1 114 ? 0.276 -2.514 3.744 1.00 87.94 114 LEU A N 1
ATOM 948 C CA . LEU A 1 114 ? 0.302 -3.933 4.070 1.00 87.94 114 LEU A CA 1
ATOM 949 C C . LEU A 1 114 ? -0.074 -4.765 2.843 1.00 87.94 114 LEU A C 1
ATOM 951 O O . LEU A 1 114 ? -0.954 -4.334 2.087 1.00 87.94 114 LEU A O 1
ATOM 955 N N . PRO A 1 115 ? 0.525 -5.956 2.678 1.00 90.12 115 PRO A N 1
ATOM 956 C CA . PRO A 1 115 ? 0.195 -6.816 1.563 1.00 90.12 115 PRO A CA 1
ATOM 957 C C . PRO A 1 115 ? -1.292 -7.186 1.563 1.00 90.12 115 PRO A C 1
ATOM 959 O O . PRO A 1 115 ? -1.823 -7.642 2.577 1.00 90.12 115 PRO A O 1
ATOM 962 N N . ALA A 1 116 ? -1.976 -6.960 0.441 1.00 93.19 116 ALA A N 1
ATOM 963 C CA . ALA A 1 116 ? -3.423 -7.153 0.342 1.00 93.19 116 ALA A CA 1
ATOM 964 C C . ALA A 1 116 ? -3.864 -7.578 -1.069 1.00 93.19 116 ALA A C 1
ATOM 966 O O . ALA A 1 116 ? -3.144 -7.304 -2.040 1.00 93.19 116 ALA A O 1
ATOM 967 N N . PRO A 1 117 ? -5.059 -8.189 -1.205 1.00 95.00 117 PRO A N 1
ATOM 968 C CA . PRO A 1 117 ? -5.650 -8.465 -2.505 1.00 95.00 117 PRO A CA 1
ATOM 969 C C . PRO A 1 117 ? -5.790 -7.186 -3.330 1.00 95.00 117 PRO A C 1
ATOM 971 O O . PRO A 1 117 ? -6.339 -6.181 -2.863 1.00 95.00 117 PRO A O 1
ATOM 974 N N . THR A 1 118 ? -5.274 -7.240 -4.554 1.00 96.44 118 THR A N 1
ATOM 975 C CA . THR A 1 118 ? -5.141 -6.088 -5.446 1.00 96.44 118 THR A CA 1
ATOM 976 C C . THR A 1 118 ? -5.478 -6.491 -6.873 1.00 96.44 118 THR A C 1
ATOM 978 O O . THR A 1 118 ? -5.078 -7.551 -7.346 1.00 96.44 118 THR A O 1
ATOM 981 N N . VAL A 1 119 ? -6.188 -5.625 -7.584 1.00 97.12 119 VAL A N 1
ATOM 982 C CA . VAL A 1 119 ? -6.411 -5.719 -9.024 1.00 97.12 119 VAL A CA 1
ATOM 983 C C . VAL A 1 119 ? -5.646 -4.583 -9.687 1.00 97.12 119 VAL A C 1
ATOM 985 O O . VAL A 1 119 ? -5.919 -3.414 -9.425 1.00 97.12 119 VAL A O 1
ATOM 988 N N . ARG A 1 120 ? -4.713 -4.914 -10.574 1.00 95.94 120 ARG A N 1
ATOM 989 C CA . ARG A 1 120 ? -4.195 -3.964 -11.558 1.00 95.94 120 ARG A CA 1
ATOM 990 C C . ARG A 1 120 ? -5.235 -3.822 -12.660 1.00 95.94 120 ARG A C 1
ATOM 992 O O . ARG A 1 120 ? -5.690 -4.834 -13.177 1.00 95.94 120 ARG A O 1
ATOM 999 N N . LEU A 1 121 ? -5.627 -2.598 -12.985 1.00 96.31 121 LEU A N 1
ATOM 1000 C CA . LEU A 1 121 ? -6.624 -2.250 -14.000 1.00 96.31 121 LEU A CA 1
ATOM 1001 C C . LEU A 1 121 ? -5.968 -1.954 -15.352 1.00 96.31 121 LEU A C 1
ATOM 1003 O O . LEU A 1 121 ? -6.470 -2.375 -16.389 1.00 96.31 121 LEU A O 1
ATOM 1007 N N . ALA A 1 122 ? -4.832 -1.261 -15.323 1.00 93.88 122 ALA A N 1
ATOM 1008 C CA . ALA A 1 122 ? -4.047 -0.881 -16.491 1.00 93.88 122 ALA A CA 1
ATOM 1009 C C . ALA A 1 122 ? -2.570 -1.238 -16.258 1.00 93.88 122 ALA A C 1
ATOM 1011 O O . ALA A 1 122 ? -2.139 -1.207 -15.105 1.00 93.88 122 ALA A O 1
ATOM 1012 N N . PRO A 1 123 ? -1.802 -1.581 -17.306 1.00 90.44 123 PRO A N 1
ATOM 1013 C CA . PRO A 1 123 ? -2.205 -1.633 -18.720 1.00 90.44 123 PRO A CA 1
ATOM 1014 C C . PRO A 1 123 ? -3.103 -2.833 -19.057 1.00 90.44 123 PRO A C 1
ATOM 1016 O O . PRO A 1 123 ? -3.932 -2.759 -19.960 1.00 90.44 123 PRO A O 1
ATOM 1019 N N . HIS A 1 124 ? -2.981 -3.919 -18.292 1.00 92.19 124 HIS A N 1
ATOM 1020 C CA . HIS A 1 124 ? -3.797 -5.118 -18.441 1.00 92.19 124 HIS A CA 1
ATOM 1021 C C . HIS A 1 124 ? -4.358 -5.553 -17.088 1.00 92.19 124 HIS A C 1
ATOM 1023 O O . HIS A 1 124 ? -3.584 -5.612 -16.117 1.00 92.19 124 HIS A O 1
ATOM 1029 N N . PRO A 1 125 ? -5.654 -5.916 -17.032 1.00 95.69 125 PRO A N 1
ATOM 1030 C CA . PRO A 1 125 ? -6.272 -6.466 -15.843 1.00 95.69 125 PRO A CA 1
ATOM 1031 C C . PRO A 1 125 ? -5.486 -7.654 -15.292 1.00 95.69 125 PRO A C 1
ATOM 1033 O O . PRO A 1 125 ? -5.281 -8.651 -15.984 1.00 95.69 125 PRO A O 1
ATOM 1036 N N . ARG A 1 126 ? -5.038 -7.559 -14.041 1.00 95.69 126 ARG A N 1
ATOM 1037 C CA . ARG A 1 126 ? -4.351 -8.656 -13.354 1.00 95.69 126 ARG A CA 1
ATOM 1038 C C . ARG A 1 126 ? -4.719 -8.668 -11.885 1.00 95.69 126 ARG A C 1
ATOM 1040 O O . ARG A 1 126 ? -4.633 -7.648 -11.210 1.00 95.69 126 ARG A O 1
ATOM 1047 N N . PHE A 1 127 ? -5.102 -9.838 -11.393 1.00 96.06 127 PHE A N 1
ATOM 1048 C CA . PHE A 1 127 ? -5.377 -10.040 -9.980 1.00 96.06 127 PHE A CA 1
ATOM 1049 C C . PHE A 1 127 ? -4.134 -10.544 -9.247 1.00 96.06 127 PHE A C 1
ATOM 1051 O O . PHE A 1 127 ? -3.437 -11.446 -9.716 1.00 96.06 127 PHE A O 1
ATOM 1058 N N . TYR A 1 128 ? -3.895 -9.972 -8.075 1.00 94.44 128 TYR A N 1
ATOM 1059 C CA . TYR A 1 128 ? -2.859 -10.358 -7.136 1.00 94.44 128 TYR A CA 1
ATOM 1060 C C . TYR A 1 128 ? -3.539 -10.761 -5.833 1.00 94.44 128 TYR A C 1
ATOM 1062 O O . TYR A 1 128 ? -4.205 -9.943 -5.196 1.00 94.44 128 TYR A O 1
ATOM 1070 N N . TRP A 1 129 ? -3.340 -12.013 -5.419 1.00 92.69 129 TRP A N 1
ATOM 1071 C CA . TRP A 1 129 ? -3.797 -12.492 -4.111 1.00 92.69 129 TRP A CA 1
ATOM 1072 C C . TRP A 1 129 ? -3.183 -11.684 -2.969 1.00 92.69 129 TRP A C 1
ATOM 1074 O O . TRP A 1 129 ? -3.858 -11.356 -1.996 1.00 92.69 129 TRP A O 1
ATOM 1084 N N . LEU A 1 130 ? -1.903 -11.348 -3.117 1.00 91.06 130 LEU A N 1
ATOM 1085 C CA . LEU A 1 130 ? -1.139 -10.576 -2.161 1.00 91.06 130 LEU A CA 1
ATOM 1086 C C . LEU A 1 130 ? -0.193 -9.655 -2.935 1.00 91.06 130 LEU A C 1
ATOM 1088 O O . LEU A 1 130 ? 0.691 -10.137 -3.640 1.00 91.06 130 LEU A O 1
ATOM 1092 N N . TYR A 1 131 ? -0.411 -8.346 -2.836 1.00 89.88 131 TYR A N 1
ATOM 1093 C CA . TYR A 1 131 ? 0.424 -7.325 -3.470 1.00 89.88 131 TYR A CA 1
ATOM 1094 C C . TYR A 1 131 ? 1.053 -6.436 -2.406 1.00 89.88 131 TYR A C 1
ATOM 1096 O O . TYR A 1 131 ? 0.330 -5.940 -1.537 1.00 89.88 131 TYR A O 1
ATOM 1104 N N . GLN A 1 132 ? 2.367 -6.245 -2.492 1.00 80.19 132 GLN A N 1
ATOM 1105 C CA . GLN A 1 132 ? 3.174 -5.389 -1.624 1.00 80.19 132 GLN A CA 1
ATOM 1106 C C . GLN A 1 132 ? 3.933 -4.369 -2.463 1.00 80.19 132 GLN A C 1
ATOM 1108 O O . GLN A 1 132 ? 4.100 -4.595 -3.674 1.00 80.19 132 GLN A O 1
#

pLDDT: mean 83.33, std 11.41, range [51.28, 97.12]

Foldseek 3Di:
DKEFDADPPDDQPDDPDPVRSVVVSVVPRQQRMKDKDKDQCLVPDCDDPSVVDDNQKIKIKIKHWDDDDDPPDPPPPDIWIKIKIWIAGLCPSVDPDPDPVSVVVSVVCVNYTAWTWMWTVPPHTDTDRTGD

Sequence (132 aa):
KISYHPSPQYDPKLSNFFILRYAGNFLKDYEGETQWVIIRPQYWVKHGPVSKLPRWFGLAVGYGAENIPKARKENLNQHIPEWYLALDVDVLHLIPLKTKFAKRFADIAFVLKLPAPTVRLAPHPRFYWLYQ

Radius of gyration: 17.69 Å; chains: 1; bounding box: 53×23×51 Å

Secondary structure (DSSP, 8-state):
-EEE---TT----S-SSHHHHHHHHHHH-GGGEEEEEEE-GGGT--SSSGGGS-TTEEEEEEEEEE-PPPTT----PPPEEEEEEEEEE-HHHHS---SHHHHHHHHHHTTBPPPEEEEEEESS-EEEEEE-